Protein AF-A0A7Y2TUI1-F1 (afdb_monomer_lite)

Structure (mmCIF, N/CA/C/O backbone):
data_AF-A0A7Y2TUI1-F1
#
_entry.id   AF-A0A7Y2TUI1-F1
#
loop_
_atom_site.group_PDB
_atom_site.id
_atom_site.type_symbol
_atom_site.label_atom_id
_atom_site.label_alt_id
_atom_site.label_comp_id
_atom_site.label_asym_id
_atom_site.label_entity_id
_atom_site.label_seq_id
_atom_site.pdbx_PDB_ins_code
_atom_site.Cartn_x
_atom_site.Cartn_y
_atom_site.Cartn_z
_atom_site.occupancy
_atom_site.B_iso_or_equiv
_atom_site.auth_seq_id
_atom_site.auth_comp_id
_atom_site.auth_asym_id
_atom_site.auth_atom_id
_atom_site.pdbx_PDB_model_num
ATOM 1 N N . MET A 1 1 ? 11.951 -3.414 -62.372 1.00 45.28 1 MET A N 1
ATOM 2 C CA . MET A 1 1 ? 11.920 -4.512 -61.373 1.00 45.28 1 MET A CA 1
ATOM 3 C C . MET A 1 1 ? 12.686 -4.208 -60.066 1.00 45.28 1 MET A C 1
ATOM 5 O O . MET A 1 1 ? 13.021 -5.138 -59.355 1.00 45.28 1 MET A O 1
ATOM 9 N N . LYS A 1 2 ? 12.945 -2.936 -59.699 1.00 46.88 2 LYS A N 1
ATOM 10 C CA . LYS A 1 2 ? 13.603 -2.562 -58.419 1.00 46.88 2 LYS A CA 1
ATOM 11 C C . LYS A 1 2 ? 12.669 -1.879 -57.406 1.00 46.88 2 LYS A C 1
ATOM 13 O O . LYS A 1 2 ? 12.976 -1.858 -56.225 1.00 46.88 2 LYS A O 1
ATOM 18 N N . ALA A 1 3 ? 11.519 -1.369 -57.854 1.00 50.00 3 ALA A N 1
ATOM 19 C CA . ALA A 1 3 ? 10.578 -0.635 -57.003 1.00 50.00 3 ALA A CA 1
ATOM 20 C C . ALA A 1 3 ? 9.674 -1.538 -56.138 1.00 50.00 3 ALA A C 1
ATOM 22 O O . ALA A 1 3 ? 9.178 -1.094 -55.111 1.00 50.00 3 ALA A O 1
ATOM 23 N N . PHE A 1 4 ? 9.493 -2.812 -56.506 1.00 49.59 4 PHE A N 1
ATOM 24 C CA . PHE A 1 4 ? 8.621 -3.735 -55.762 1.00 49.59 4 PHE A CA 1
ATOM 25 C C . PHE A 1 4 ? 9.262 -4.324 -54.494 1.00 49.59 4 PHE A C 1
ATOM 27 O O . PHE A 1 4 ? 8.546 -4.805 -53.624 1.00 49.59 4 PHE A O 1
ATOM 34 N N . LEU A 1 5 ? 10.590 -4.250 -54.350 1.00 53.41 5 LEU A N 1
ATOM 35 C CA . LEU A 1 5 ? 11.311 -4.771 -53.179 1.00 53.41 5 LEU A CA 1
ATOM 36 C C . LEU A 1 5 ? 11.288 -3.823 -51.969 1.00 53.41 5 LEU A C 1
ATOM 38 O O . LEU A 1 5 ? 11.523 -4.263 -50.850 1.00 53.41 5 LEU A O 1
ATOM 42 N N . LEU A 1 6 ? 10.972 -2.540 -52.169 1.00 53.22 6 LEU A N 1
ATOM 43 C CA . LEU A 1 6 ? 10.939 -1.540 -51.093 1.00 53.22 6 LEU A CA 1
ATOM 44 C C . LEU A 1 6 ? 9.603 -1.504 -50.334 1.00 53.22 6 LEU A C 1
ATOM 46 O O . LEU A 1 6 ? 9.578 -1.100 -49.176 1.00 53.22 6 LEU A O 1
ATOM 50 N N . ALA A 1 7 ? 8.505 -1.965 -50.940 1.00 54.62 7 ALA A N 1
ATOM 51 C CA . ALA A 1 7 ? 7.185 -1.948 -50.304 1.00 54.62 7 ALA A CA 1
ATOM 52 C C . ALA A 1 7 ? 6.982 -3.090 -49.287 1.00 54.62 7 ALA A C 1
ATOM 54 O O . ALA A 1 7 ? 6.217 -2.940 -48.339 1.00 54.62 7 ALA A O 1
ATOM 55 N N . ALA A 1 8 ? 7.691 -4.214 -49.442 1.00 54.69 8 ALA A N 1
ATOM 56 C CA . ALA A 1 8 ? 7.542 -5.377 -48.563 1.00 54.69 8 ALA A CA 1
ATOM 57 C C . ALA A 1 8 ? 8.267 -5.228 -47.209 1.00 54.69 8 ALA A C 1
ATOM 59 O O . ALA A 1 8 ? 7.901 -5.894 -46.246 1.00 54.69 8 ALA A O 1
ATOM 60 N N . LEU A 1 9 ? 9.265 -4.340 -47.108 1.00 54.41 9 LEU A N 1
ATOM 61 C CA . LEU A 1 9 ? 10.071 -4.183 -45.890 1.00 54.41 9 LEU A CA 1
ATOM 62 C C . LEU A 1 9 ? 9.425 -3.253 -44.841 1.00 54.41 9 LEU A C 1
ATOM 64 O O . LEU A 1 9 ? 9.796 -3.294 -43.673 1.00 54.41 9 LEU A O 1
ATOM 68 N N . ALA A 1 10 ? 8.432 -2.444 -45.228 1.00 56.62 10 ALA A N 1
ATOM 69 C CA . ALA A 1 10 ? 7.776 -1.486 -44.331 1.00 56.62 10 ALA A CA 1
ATOM 70 C C . ALA A 1 10 ? 6.687 -2.106 -43.429 1.00 56.62 10 ALA A C 1
ATOM 72 O O . ALA A 1 10 ? 6.288 -1.492 -42.444 1.00 56.62 10 ALA A O 1
ATOM 73 N N . LEU A 1 11 ? 6.215 -3.322 -43.730 1.00 56.84 11 LEU A N 1
ATOM 74 C CA . LEU A 1 11 ? 5.128 -3.986 -42.991 1.00 56.84 11 LEU A CA 1
ATOM 75 C C . LEU A 1 11 ? 5.599 -4.840 -41.797 1.00 56.84 11 LEU A C 1
ATOM 77 O O . LEU A 1 11 ? 4.764 -5.342 -41.052 1.00 56.84 11 LEU A O 1
ATOM 81 N N . ALA A 1 12 ? 6.910 -4.998 -41.581 1.00 55.44 12 ALA A N 1
ATOM 82 C CA . ALA A 1 12 ? 7.456 -5.905 -40.561 1.00 55.44 12 ALA A CA 1
ATOM 83 C C . ALA A 1 12 ? 7.756 -5.254 -39.191 1.00 55.44 12 ALA A C 1
ATOM 85 O O . ALA A 1 12 ? 8.220 -5.940 -38.286 1.00 55.44 12 ALA A O 1
ATOM 86 N N . LEU A 1 13 ? 7.501 -3.951 -39.016 1.00 54.00 13 LEU A N 1
ATOM 87 C CA . LEU A 1 13 ? 7.796 -3.217 -37.770 1.00 54.00 13 LEU A CA 1
ATOM 88 C C . LEU A 1 13 ? 6.553 -2.861 -36.939 1.00 54.00 13 LEU A C 1
ATOM 90 O O . LEU A 1 13 ? 6.673 -2.180 -35.924 1.00 54.00 13 LEU A O 1
ATOM 94 N N . ALA A 1 14 ? 5.363 -3.323 -37.331 1.00 54.62 14 ALA A N 1
ATOM 95 C CA . ALA A 1 14 ? 4.162 -3.170 -36.517 1.00 54.62 14 ALA A CA 1
ATOM 96 C C . ALA A 1 14 ? 4.167 -4.213 -35.388 1.00 54.62 14 ALA A C 1
ATOM 98 O O . ALA A 1 14 ? 3.458 -5.217 -35.441 1.00 54.62 14 ALA A O 1
ATOM 99 N N . THR A 1 15 ? 5.002 -4.004 -34.368 1.00 56.62 15 THR A N 1
ATOM 100 C CA . THR A 1 15 ? 4.833 -4.723 -33.106 1.00 56.62 15 THR A CA 1
ATOM 101 C C . THR A 1 15 ? 3.486 -4.307 -32.508 1.00 56.62 15 THR A C 1
ATOM 103 O O . THR A 1 15 ? 3.182 -3.112 -32.453 1.00 56.62 15 THR A O 1
ATOM 106 N N . PRO A 1 16 ? 2.631 -5.256 -32.093 1.00 54.00 16 PRO A N 1
ATOM 107 C CA . PRO A 1 16 ? 1.385 -4.907 -31.438 1.00 54.00 16 PRO A CA 1
ATOM 108 C C . PRO A 1 16 ? 1.717 -4.227 -30.107 1.00 54.00 16 PRO A C 1
ATOM 110 O O . PRO A 1 16 ? 2.145 -4.866 -29.148 1.00 54.00 16 PRO A O 1
ATOM 113 N N . ALA A 1 17 ? 1.529 -2.910 -30.049 1.00 59.00 17 ALA A N 1
ATOM 114 C CA . ALA A 1 17 ? 1.462 -2.178 -28.798 1.00 59.00 17 ALA A CA 1
ATOM 115 C C . ALA A 1 17 ? 0.127 -2.536 -28.137 1.00 59.00 17 ALA A C 1
ATOM 117 O O . ALA A 1 17 ? -0.874 -1.845 -28.324 1.00 59.00 17 ALA A O 1
ATOM 118 N N . PHE A 1 18 ? 0.078 -3.660 -27.420 1.00 58.38 18 PHE A N 1
ATOM 119 C CA . PHE A 1 18 ? -1.072 -3.976 -26.578 1.00 58.38 18 PHE A CA 1
ATOM 120 C C . PHE A 1 18 ? -1.171 -2.892 -25.504 1.00 58.38 18 PHE A C 1
ATOM 122 O O . PHE A 1 18 ? -0.442 -2.918 -24.529 1.00 58.38 18 PHE A O 1
ATOM 129 N N . ALA A 1 19 ? -2.017 -1.883 -25.683 1.00 70.19 19 ALA A N 1
ATOM 130 C CA . ALA A 1 19 ? -2.205 -0.880 -24.646 1.00 70.19 19 ALA A CA 1
ATOM 131 C C . ALA A 1 19 ? -2.843 -1.556 -23.424 1.00 70.19 19 ALA A C 1
ATOM 133 O O . ALA A 1 19 ? -3.937 -2.114 -23.516 1.00 70.19 19 ALA A O 1
ATOM 134 N N . LEU A 1 20 ? -2.148 -1.534 -22.286 1.00 73.19 20 LEU A N 1
ATOM 135 C CA . LEU A 1 20 ? -2.670 -2.063 -21.034 1.00 73.19 20 LEU A CA 1
ATOM 136 C C . LEU A 1 20 ? -3.857 -1.188 -20.595 1.00 73.19 20 LEU A C 1
ATOM 138 O O . LEU A 1 20 ? -3.679 -0.050 -20.163 1.00 73.19 20 LEU A O 1
ATOM 142 N N . SER A 1 21 ? -5.082 -1.693 -20.751 1.00 81.31 21 SER A N 1
ATOM 143 C CA . SER A 1 21 ? -6.294 -1.005 -20.300 1.00 81.31 21 SER A CA 1
ATOM 144 C C . SER A 1 21 ? -6.480 -1.253 -18.807 1.00 81.31 21 SER A C 1
ATOM 146 O O . SER A 1 21 ? -7.202 -2.163 -18.402 1.00 81.31 21 SER A O 1
ATOM 148 N N . CYS A 1 22 ? -5.790 -0.475 -17.979 1.00 84.81 22 CYS A N 1
ATOM 149 C CA . CYS A 1 22 ? -5.901 -0.616 -16.535 1.00 84.81 22 CYS A CA 1
ATOM 150 C C . CYS A 1 22 ? -7.238 -0.074 -16.034 1.00 84.81 22 CYS A C 1
ATOM 152 O O . CYS A 1 22 ? -7.626 1.060 -16.322 1.00 84.81 22 CYS A O 1
ATOM 154 N N . MET A 1 23 ? -7.928 -0.896 -15.251 1.00 84.56 23 MET A N 1
ATOM 155 C CA . MET A 1 23 ? -9.084 -0.461 -14.482 1.00 84.56 23 MET A CA 1
ATOM 156 C C . MET A 1 23 ? -8.629 0.526 -13.407 1.00 84.56 23 MET A C 1
ATOM 158 O O . MET A 1 23 ? -7.537 0.392 -12.850 1.00 84.56 23 MET A O 1
ATOM 162 N N . ARG A 1 24 ? -9.455 1.535 -13.117 1.00 86.88 24 ARG A N 1
ATOM 163 C CA . ARG A 1 24 ? -9.169 2.456 -12.016 1.00 86.88 24 ARG A CA 1
ATOM 164 C C . ARG A 1 24 ? -9.252 1.679 -10.693 1.00 86.88 24 ARG A C 1
ATOM 166 O O . ARG A 1 24 ? -10.233 0.967 -10.504 1.00 86.88 24 ARG A O 1
ATOM 173 N N . PRO A 1 25 ? -8.270 1.812 -9.788 1.00 89.12 25 PRO A N 1
ATOM 174 C CA . PRO A 1 25 ? -8.314 1.113 -8.512 1.00 89.12 25 PRO A CA 1
ATOM 175 C C . PRO A 1 25 ? -9.454 1.635 -7.628 1.00 89.12 25 PRO A C 1
ATOM 177 O O . PRO A 1 25 ? -9.725 2.839 -7.603 1.00 89.12 25 PRO A O 1
ATOM 180 N N . ASP A 1 26 ? -10.076 0.727 -6.876 1.00 95.12 26 ASP A N 1
ATOM 181 C CA . ASP A 1 26 ? -11.153 1.014 -5.928 1.00 95.12 26 ASP A CA 1
ATOM 182 C C . ASP A 1 26 ? -10.829 0.471 -4.526 1.00 95.12 26 ASP A C 1
ATOM 184 O O . ASP A 1 26 ? -10.294 -0.627 -4.369 1.00 95.12 26 ASP A O 1
ATOM 188 N N . ALA A 1 27 ? -11.161 1.246 -3.490 1.00 96.44 27 ALA A N 1
ATOM 189 C CA . ALA A 1 27 ? -10.792 0.930 -2.112 1.00 96.44 27 ALA A CA 1
ATOM 190 C C . ALA A 1 27 ? -11.524 -0.310 -1.588 1.00 96.44 27 ALA A C 1
ATOM 192 O O . ALA A 1 27 ? -10.934 -1.094 -0.847 1.00 96.44 27 ALA A O 1
ATOM 193 N N . VAL A 1 28 ? -12.790 -0.490 -1.977 1.00 97.44 28 VAL A N 1
ATOM 194 C CA . VAL A 1 28 ? -13.591 -1.656 -1.598 1.00 97.44 28 VAL A CA 1
ATOM 195 C C . VAL A 1 28 ? -13.048 -2.885 -2.306 1.00 97.44 28 VAL A C 1
ATOM 197 O O . VAL A 1 28 ? -12.775 -3.872 -1.639 1.00 97.44 28 VAL A O 1
ATOM 200 N N . GLN A 1 29 ? -12.758 -2.793 -3.606 1.00 95.88 29 GLN A N 1
ATOM 201 C CA . GLN A 1 29 ? -12.160 -3.906 -4.348 1.00 95.88 29 GLN A CA 1
ATOM 202 C C . GLN A 1 29 ? -10.817 -4.356 -3.749 1.00 95.88 29 GLN A C 1
ATOM 204 O O . GLN A 1 29 ? -10.575 -5.552 -3.594 1.00 95.88 29 GLN A O 1
ATOM 209 N N . LEU A 1 30 ? -9.940 -3.411 -3.387 1.00 96.56 30 LEU A N 1
ATOM 210 C CA . LEU A 1 30 ? -8.684 -3.729 -2.704 1.00 96.56 30 LEU A CA 1
ATOM 211 C C . LEU A 1 30 ? -8.933 -4.369 -1.335 1.00 96.56 30 LEU A C 1
ATOM 213 O O . LEU A 1 30 ? -8.242 -5.313 -0.965 1.00 96.56 30 LEU A O 1
ATOM 217 N N . TYR A 1 31 ? -9.904 -3.867 -0.579 1.00 97.62 31 TYR A N 1
ATOM 218 C CA . TYR A 1 31 ? -10.242 -4.424 0.724 1.00 97.62 31 TYR A CA 1
ATOM 219 C C . TYR A 1 31 ? -10.800 -5.848 0.622 1.00 97.62 31 TYR A C 1
ATOM 221 O O . TYR A 1 31 ? -10.378 -6.707 1.387 1.00 97.62 31 TYR A O 1
ATOM 229 N N . GLU A 1 32 ? -11.688 -6.123 -0.333 1.00 96.88 32 GLU A N 1
ATOM 230 C CA . GLU A 1 32 ? -12.229 -7.466 -0.568 1.00 96.88 32 GLU A CA 1
ATOM 231 C C . GLU A 1 32 ? -11.139 -8.439 -1.008 1.00 96.88 32 GLU A C 1
ATOM 233 O O . GLU A 1 32 ? -11.021 -9.514 -0.432 1.00 96.88 32 GLU A O 1
ATOM 238 N N . MET A 1 33 ? -10.266 -8.023 -1.932 1.00 95.50 33 MET A N 1
ATOM 239 C CA . MET A 1 33 ? -9.092 -8.810 -2.325 1.00 95.50 33 MET A CA 1
ATOM 240 C C . MET A 1 33 ? -8.225 -9.188 -1.120 1.00 95.50 33 MET A C 1
ATOM 242 O O . MET A 1 33 ? -7.768 -10.321 -1.035 1.00 95.50 33 MET A O 1
ATOM 246 N N . ALA A 1 34 ? -8.020 -8.265 -0.179 1.00 96.81 34 ALA A N 1
ATOM 247 C CA . ALA A 1 34 ? -7.245 -8.519 1.030 1.00 96.81 34 ALA A CA 1
ATOM 248 C C . ALA A 1 34 ? -7.995 -9.383 2.060 1.00 96.81 34 ALA A C 1
ATOM 250 O O . ALA A 1 34 ? -7.376 -10.213 2.717 1.00 96.81 34 ALA A O 1
ATOM 251 N N . ARG A 1 35 ? -9.309 -9.181 2.218 1.00 95.94 35 ARG A N 1
ATOM 252 C CA . ARG A 1 35 ? -10.179 -9.925 3.147 1.00 95.94 35 ARG A CA 1
ATOM 253 C C . ARG A 1 35 ? -10.335 -11.387 2.734 1.00 95.94 35 ARG A C 1
ATOM 255 O O . ARG A 1 35 ? -10.361 -12.251 3.602 1.00 95.94 35 ARG A O 1
ATOM 262 N N . ASP A 1 36 ? -10.461 -11.628 1.433 1.00 95.88 36 ASP A N 1
ATOM 263 C CA . ASP A 1 36 ? -10.799 -12.933 0.860 1.00 95.88 36 ASP A CA 1
ATOM 264 C C . ASP A 1 36 ? -9.546 -13.717 0.415 1.00 95.88 36 ASP A C 1
ATOM 266 O O . ASP A 1 36 ? -9.657 -14.781 -0.191 1.00 95.88 36 ASP A O 1
ATOM 270 N N . SER A 1 37 ? -8.349 -13.191 0.699 1.00 96.88 37 SER A N 1
ATOM 271 C CA . SER A 1 37 ? -7.069 -13.845 0.422 1.00 96.88 37 SER A CA 1
ATOM 272 C C . SER A 1 37 ? -6.697 -14.854 1.512 1.00 96.88 37 SER A C 1
ATOM 274 O O . SER A 1 37 ? -6.965 -14.634 2.690 1.00 96.88 37 SER A O 1
ATOM 276 N N . ASP A 1 38 ? -5.991 -15.919 1.122 1.00 96.12 38 ASP A N 1
ATOM 277 C CA . ASP A 1 38 ? -5.335 -16.840 2.061 1.00 96.12 38 ASP A CA 1
ATOM 278 C C . ASP A 1 38 ? -4.139 -16.193 2.792 1.00 96.12 38 ASP A C 1
ATOM 280 O O . ASP A 1 38 ? -3.671 -16.701 3.812 1.00 96.12 38 ASP A O 1
ATOM 284 N N . ASP A 1 39 ? -3.620 -15.075 2.275 1.00 96.44 39 ASP A N 1
ATOM 285 C CA . ASP A 1 39 ? -2.529 -14.328 2.890 1.00 96.44 39 ASP A CA 1
ATOM 286 C C . ASP A 1 39 ? -3.033 -13.372 3.977 1.00 96.44 39 ASP A C 1
ATOM 288 O O . ASP A 1 39 ? -4.128 -12.815 3.905 1.00 96.44 39 ASP A O 1
ATOM 292 N N . THR A 1 40 ? -2.182 -13.080 4.963 1.00 96.94 40 THR A N 1
ATOM 293 C CA . THR A 1 40 ? -2.512 -12.072 5.977 1.00 96.94 40 THR A CA 1
ATOM 294 C C . THR A 1 40 ? -2.285 -10.667 5.431 1.00 96.94 40 THR A C 1
ATOM 296 O O . THR A 1 40 ? -1.196 -10.335 4.958 1.00 96.94 40 THR A O 1
ATOM 299 N N . TYR A 1 41 ? -3.297 -9.808 5.553 1.00 98.00 41 TYR A N 1
ATOM 300 C CA . TYR A 1 41 ? -3.235 -8.415 5.124 1.00 98.00 41 TYR A CA 1
ATOM 301 C C . TYR A 1 41 ? -3.571 -7.427 6.242 1.00 98.00 41 TYR A C 1
ATOM 303 O O . TYR A 1 41 ? -4.451 -7.649 7.071 1.00 98.00 41 TYR A O 1
ATOM 311 N N . LEU A 1 42 ? -2.900 -6.276 6.206 1.00 97.94 42 LEU A N 1
ATOM 312 C CA . LEU A 1 42 ? -3.181 -5.105 7.023 1.00 97.94 42 LEU A CA 1
ATOM 313 C C . LEU A 1 42 ? -3.519 -3.912 6.124 1.00 97.94 42 LEU A C 1
ATOM 315 O O . LEU A 1 42 ? -2.679 -3.435 5.359 1.00 97.94 42 LEU A O 1
ATOM 319 N N . ALA A 1 43 ? -4.736 -3.391 6.258 1.00 98.38 43 ALA A N 1
ATOM 320 C CA . ALA A 1 43 ? -5.136 -2.155 5.596 1.00 98.38 43 ALA A CA 1
ATOM 321 C C . ALA A 1 43 ? -4.576 -0.939 6.352 1.00 98.38 43 ALA A C 1
ATOM 323 O O . ALA A 1 43 ? -4.801 -0.787 7.555 1.00 98.38 43 ALA A O 1
ATOM 324 N N . VAL A 1 44 ? -3.888 -0.041 5.651 1.00 98.69 44 VAL A N 1
ATOM 325 C CA . VAL A 1 44 ? -3.302 1.183 6.212 1.00 98.69 44 VAL A CA 1
ATOM 326 C C . VAL A 1 44 ? -3.649 2.374 5.326 1.00 98.69 44 VAL A C 1
ATOM 328 O O . VAL A 1 44 ? -3.458 2.332 4.113 1.00 98.69 44 VAL A O 1
ATOM 331 N N . ARG A 1 45 ? -4.121 3.464 5.936 1.00 98.62 45 ARG A N 1
ATOM 332 C CA . ARG A 1 45 ? -4.209 4.777 5.294 1.00 98.62 45 ARG A CA 1
ATOM 333 C C . ARG A 1 45 ? -3.001 5.608 5.700 1.00 98.62 45 ARG A C 1
ATOM 335 O O . ARG A 1 45 ? -2.798 5.821 6.896 1.00 98.62 45 ARG A O 1
ATOM 342 N N . GLY A 1 46 ? -2.214 6.095 4.749 1.00 98.38 46 GLY A N 1
ATOM 343 C CA . GLY A 1 46 ? -1.027 6.873 5.092 1.00 98.38 46 GLY A CA 1
ATOM 344 C C . GLY A 1 46 ? -0.150 7.296 3.924 1.00 98.38 46 GLY A C 1
ATOM 345 O O . GLY A 1 46 ? -0.478 7.092 2.759 1.00 98.38 46 GLY A O 1
ATOM 346 N N . ARG A 1 47 ? 0.986 7.909 4.248 1.00 98.44 47 ARG A N 1
ATOM 347 C CA . ARG A 1 47 ? 2.017 8.340 3.298 1.00 98.44 47 ARG A CA 1
ATOM 348 C C . ARG A 1 47 ? 3.129 7.305 3.225 1.00 98.44 47 ARG A C 1
ATOM 350 O O . ARG A 1 47 ? 3.392 6.605 4.202 1.00 98.44 47 ARG A O 1
ATOM 357 N N . ILE A 1 48 ? 3.762 7.227 2.061 1.00 98.44 48 ILE A N 1
ATOM 358 C CA . ILE A 1 48 ? 4.877 6.327 1.788 1.00 98.44 48 ILE A CA 1
ATOM 359 C C . ILE A 1 48 ? 6.087 7.181 1.433 1.00 98.44 48 ILE A C 1
ATOM 361 O O . ILE A 1 48 ? 6.032 7.974 0.496 1.00 98.44 48 ILE A O 1
ATOM 365 N N . ASP A 1 49 ? 7.172 6.981 2.172 1.00 97.81 49 ASP A N 1
ATOM 366 C CA . ASP A 1 49 ? 8.449 7.645 1.957 1.00 97.81 49 ASP A CA 1
ATOM 367 C C . ASP A 1 49 ? 9.491 6.593 1.571 1.00 97.81 49 ASP A C 1
ATOM 369 O O . ASP A 1 49 ? 9.830 5.701 2.359 1.00 97.81 49 ASP A O 1
ATOM 373 N N . LEU A 1 50 ? 9.990 6.669 0.335 1.00 97.12 50 LEU A N 1
ATOM 374 C CA . LEU A 1 50 ? 11.029 5.757 -0.137 1.00 97.12 50 LEU A CA 1
ATOM 375 C C . LEU A 1 50 ? 12.321 6.005 0.649 1.00 97.12 50 LEU A C 1
ATOM 377 O O . LEU A 1 50 ? 12.782 7.137 0.776 1.00 97.12 50 LEU A O 1
ATOM 381 N N . SER A 1 51 ? 12.904 4.936 1.188 1.00 94.50 51 SER A N 1
ATOM 382 C CA . SER A 1 51 ? 14.165 5.003 1.942 1.00 94.50 51 SER A CA 1
ATOM 383 C C . SER A 1 51 ? 15.395 4.966 1.032 1.00 94.50 51 SER A C 1
ATOM 385 O O . SER A 1 51 ? 16.510 5.219 1.479 1.00 94.50 51 SER A O 1
ATOM 387 N N . GLU A 1 52 ? 15.188 4.632 -0.237 1.00 93.81 52 GLU A N 1
ATOM 388 C CA . GLU A 1 52 ? 16.191 4.492 -1.286 1.00 93.81 52 GLU A CA 1
ATOM 389 C C . GLU A 1 52 ? 15.541 4.802 -2.648 1.00 93.81 52 GLU A C 1
ATOM 391 O O . GLU A 1 52 ? 14.309 4.801 -2.743 1.00 93.81 52 GLU A O 1
ATOM 396 N N . PRO A 1 53 ? 16.321 5.080 -3.709 1.00 94.88 53 PRO A N 1
ATOM 397 C CA . PRO A 1 53 ? 15.771 5.235 -5.052 1.00 94.88 53 PRO A CA 1
ATOM 398 C C . PRO A 1 53 ? 14.965 4.004 -5.478 1.00 94.88 53 PRO A C 1
ATOM 400 O O . PRO A 1 53 ? 15.359 2.872 -5.192 1.00 94.88 53 PRO A O 1
ATOM 403 N N . ALA A 1 54 ? 13.852 4.224 -6.181 1.00 93.25 54 ALA A N 1
ATOM 404 C CA . ALA A 1 54 ? 13.015 3.131 -6.652 1.00 93.25 54 ALA A CA 1
ATOM 405 C C . ALA A 1 54 ? 13.796 2.205 -7.587 1.00 93.25 54 ALA A C 1
ATOM 407 O O . ALA A 1 54 ? 14.431 2.639 -8.550 1.00 93.25 54 ALA A O 1
ATOM 408 N N . GLN A 1 55 ? 13.724 0.910 -7.302 1.00 90.69 55 GLN A N 1
ATOM 409 C CA . GLN A 1 55 ? 14.355 -0.113 -8.120 1.00 90.69 55 GLN A CA 1
ATOM 410 C C . GLN A 1 55 ? 13.404 -0.535 -9.243 1.00 90.69 55 GLN A C 1
ATOM 412 O O . GLN A 1 55 ? 12.222 -0.795 -9.008 1.00 90.69 55 GLN A O 1
ATOM 417 N N . ALA A 1 56 ? 13.923 -0.611 -10.468 1.00 88.81 56 ALA A N 1
ATOM 418 C CA . ALA A 1 56 ? 13.157 -1.065 -11.621 1.00 88.81 56 ALA A CA 1
ATOM 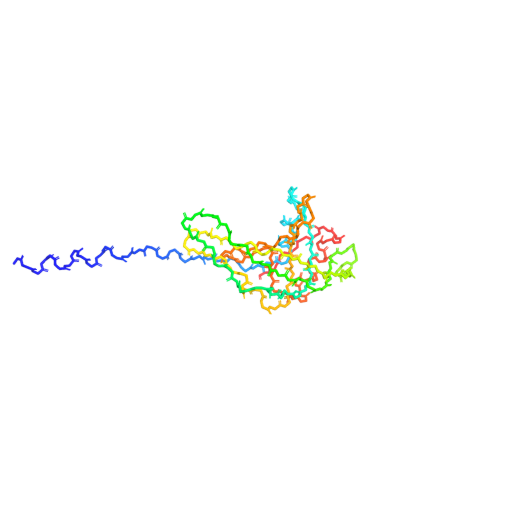419 C C . ALA A 1 56 ? 13.230 -2.599 -11.741 1.00 88.81 56 ALA A C 1
ATOM 421 O O . ALA A 1 56 ? 14.337 -3.151 -11.748 1.00 88.81 56 ALA A O 1
ATOM 422 N N . PRO A 1 57 ? 12.090 -3.304 -11.845 1.00 89.75 57 PRO A N 1
ATOM 423 C CA . PRO A 1 57 ? 12.089 -4.732 -12.141 1.00 89.75 57 PRO A CA 1
ATOM 424 C C . PRO A 1 57 ? 12.580 -4.991 -13.568 1.00 89.75 57 PRO A C 1
ATOM 426 O O . PRO A 1 57 ? 12.428 -4.152 -14.457 1.00 89.75 57 PRO A O 1
ATOM 429 N N . LYS A 1 58 ? 13.168 -6.171 -13.783 1.00 87.31 58 LYS A N 1
ATOM 430 C CA . LYS A 1 58 ? 13.628 -6.617 -15.101 1.00 87.31 58 LYS A CA 1
ATOM 431 C C . LYS A 1 58 ? 12.516 -7.414 -15.789 1.00 87.31 58 LYS A C 1
ATOM 433 O O . LYS A 1 58 ? 12.203 -8.504 -15.293 1.00 87.31 58 LYS A O 1
ATOM 438 N N . PRO A 1 59 ? 11.947 -6.929 -16.911 1.00 83.62 59 PRO A N 1
ATOM 439 C CA . PRO A 1 59 ? 10.859 -7.614 -17.610 1.00 83.62 59 PRO A CA 1
ATOM 440 C C . PRO A 1 59 ? 11.207 -9.058 -17.993 1.00 83.62 59 PRO A C 1
ATOM 442 O O . PRO A 1 59 ? 10.350 -9.931 -17.937 1.00 83.62 59 PRO A O 1
ATOM 445 N N . GLU A 1 60 ? 12.471 -9.323 -18.336 1.00 83.94 60 GLU A N 1
ATOM 446 C CA . GLU A 1 60 ? 12.939 -10.632 -18.800 1.00 83.94 60 GLU A CA 1
ATOM 447 C C . GLU A 1 60 ? 13.074 -11.709 -17.714 1.00 83.94 60 GLU A C 1
ATOM 449 O O . GLU A 1 60 ? 13.175 -12.886 -18.052 1.00 83.94 60 GLU A O 1
ATOM 454 N N . THR A 1 61 ? 13.113 -11.342 -16.428 1.00 79.56 61 THR A N 1
ATOM 455 C CA . THR A 1 61 ? 13.378 -12.319 -15.354 1.00 79.56 61 THR A CA 1
ATOM 456 C C . THR A 1 61 ? 12.165 -12.682 -14.509 1.00 79.56 61 THR A C 1
ATOM 458 O O . THR A 1 61 ? 12.292 -13.564 -13.670 1.00 79.56 61 THR A O 1
ATOM 461 N N . GLU A 1 62 ? 11.037 -11.977 -14.645 1.00 77.25 62 GLU A N 1
ATOM 462 C CA . GLU A 1 62 ? 9.864 -12.046 -13.741 1.00 77.25 62 GLU A CA 1
ATOM 463 C C . GLU A 1 62 ? 10.167 -11.797 -12.243 1.00 77.25 62 GLU A C 1
ATOM 465 O O . GLU A 1 62 ? 9.254 -11.688 -11.424 1.00 77.25 62 GLU A O 1
ATOM 470 N N . ILE A 1 63 ? 11.440 -11.638 -11.866 1.00 87.69 63 ILE A N 1
ATOM 471 C CA . ILE A 1 63 ? 11.878 -11.310 -10.515 1.00 87.69 63 ILE A CA 1
ATOM 472 C C . ILE A 1 63 ? 11.447 -9.873 -10.208 1.00 87.69 63 ILE A C 1
ATOM 474 O O . ILE A 1 63 ? 11.861 -8.939 -10.908 1.00 87.69 63 ILE A O 1
ATOM 478 N N . PRO A 1 64 ? 10.654 -9.661 -9.148 1.00 90.69 64 PRO A N 1
ATOM 479 C CA . PRO A 1 64 ? 10.237 -8.327 -8.786 1.00 90.69 64 PRO A CA 1
ATOM 480 C C . PRO A 1 64 ? 11.388 -7.541 -8.157 1.00 90.69 64 PRO A C 1
ATOM 482 O O . PRO A 1 64 ? 12.214 -8.086 -7.421 1.00 90.69 64 PRO A O 1
ATOM 485 N N . ALA A 1 65 ? 11.406 -6.235 -8.398 1.00 95.44 65 ALA A N 1
ATOM 486 C CA . ALA A 1 65 ? 12.316 -5.330 -7.717 1.00 95.44 65 ALA A CA 1
ATOM 487 C C . ALA A 1 65 ? 11.751 -4.960 -6.344 1.00 95.44 65 ALA A C 1
ATOM 489 O O . ALA A 1 65 ? 10.566 -4.650 -6.212 1.00 95.44 65 ALA A O 1
ATOM 490 N N . ILE A 1 66 ? 12.604 -4.983 -5.323 1.00 96.81 66 ILE A N 1
ATOM 491 C CA . ILE A 1 66 ? 12.228 -4.644 -3.951 1.00 96.81 66 ILE A CA 1
ATOM 492 C C . ILE A 1 66 ? 12.794 -3.266 -3.639 1.00 96.81 66 ILE A C 1
ATOM 494 O O . ILE A 1 66 ? 13.999 -3.075 -3.715 1.00 96.81 66 ILE A O 1
ATOM 498 N N . THR A 1 67 ? 11.936 -2.315 -3.281 1.00 97.50 67 THR A N 1
ATOM 499 C CA . THR A 1 67 ? 12.340 -0.982 -2.808 1.00 97.50 67 THR A CA 1
ATOM 500 C C . THR A 1 67 ? 11.937 -0.823 -1.350 1.00 97.50 67 THR A C 1
ATOM 502 O O . THR A 1 67 ? 10.769 -1.014 -1.003 1.00 97.50 67 THR A O 1
ATOM 505 N N . LYS A 1 68 ? 12.880 -0.453 -0.484 1.00 97.75 68 LYS A N 1
ATOM 506 C CA . LYS A 1 68 ? 12.589 -0.187 0.932 1.00 97.75 68 LYS A CA 1
ATOM 507 C C . LYS A 1 68 ? 11.914 1.169 1.113 1.00 97.75 68 LYS A C 1
ATOM 509 O O . LYS A 1 68 ? 12.351 2.177 0.557 1.00 97.75 68 LYS A O 1
ATOM 514 N N . ALA A 1 69 ? 10.882 1.210 1.948 1.00 98.12 69 ALA A N 1
ATOM 515 C CA . ALA A 1 69 ? 10.169 2.435 2.283 1.00 98.12 69 ALA A CA 1
ATOM 516 C C . ALA A 1 69 ? 9.725 2.454 3.750 1.00 98.12 69 ALA A C 1
ATOM 518 O O . ALA A 1 69 ? 9.784 1.448 4.461 1.00 98.12 69 ALA A O 1
ATOM 519 N N . VAL A 1 70 ? 9.263 3.612 4.205 1.00 98.38 70 VAL A N 1
ATOM 520 C CA . VAL A 1 70 ? 8.546 3.775 5.470 1.00 98.38 70 VAL A CA 1
ATOM 521 C C . VAL A 1 70 ? 7.124 4.201 5.146 1.00 98.38 70 VAL A C 1
ATOM 523 O O . VAL A 1 70 ? 6.920 5.134 4.372 1.00 98.38 70 VAL A O 1
ATOM 526 N N . MET A 1 71 ? 6.142 3.524 5.738 1.00 98.50 71 MET A N 1
ATOM 527 C CA . MET A 1 71 ? 4.748 3.945 5.664 1.00 98.50 71 MET A CA 1
ATOM 528 C C . MET A 1 71 ? 4.295 4.484 7.017 1.00 98.50 71 MET A C 1
ATOM 530 O O . MET A 1 71 ? 4.454 3.819 8.046 1.00 98.50 71 MET A O 1
ATOM 534 N N . SER A 1 72 ? 3.724 5.689 6.998 1.00 98.56 72 SER A N 1
ATOM 535 C CA . SER A 1 72 ? 3.254 6.410 8.180 1.00 98.56 72 SER A CA 1
ATOM 536 C C . SER A 1 72 ? 1.789 6.834 8.036 1.00 98.56 72 SER A C 1
ATOM 538 O O . SER A 1 72 ? 1.376 7.352 6.999 1.00 98.56 72 SER A O 1
ATOM 540 N N . GLY A 1 73 ? 0.981 6.593 9.069 1.00 98.44 73 GLY A N 1
ATOM 541 C CA . GLY A 1 73 ? -0.453 6.870 9.060 1.00 98.44 73 GLY A CA 1
ATOM 542 C C . GLY A 1 73 ? -1.216 6.043 10.091 1.00 98.44 73 GLY A C 1
ATOM 543 O O . GLY A 1 73 ? -0.813 5.959 11.253 1.00 98.44 73 GLY A O 1
ATOM 544 N N . TYR A 1 74 ? -2.322 5.436 9.666 1.00 98.69 74 TYR A N 1
ATOM 545 C CA . TYR A 1 74 ? -3.240 4.712 10.538 1.00 98.69 74 TYR A CA 1
ATOM 546 C C . TYR A 1 74 ? -3.644 3.371 9.932 1.00 98.69 74 TYR A C 1
ATOM 548 O O . TYR A 1 74 ? -4.085 3.310 8.786 1.00 98.69 74 TYR A O 1
ATOM 556 N N . ALA A 1 75 ? -3.527 2.304 10.712 1.00 98.44 75 ALA A N 1
ATOM 557 C CA . ALA A 1 75 ? -4.026 0.983 10.377 1.00 98.44 75 ALA A CA 1
ATOM 558 C C . ALA A 1 75 ? -5.529 0.863 10.673 1.00 98.44 75 ALA A C 1
ATOM 560 O O . ALA A 1 75 ? -6.065 1.506 11.589 1.00 98.44 75 ALA A O 1
ATOM 561 N N . LEU A 1 76 ? -6.199 0.036 9.872 1.00 98.25 76 LEU A N 1
ATOM 562 C CA . LEU A 1 76 ? -7.609 -0.282 10.022 1.00 98.25 76 LEU A CA 1
ATOM 563 C C . LEU A 1 76 ? -7.835 -1.076 11.311 1.00 98.25 76 LEU A C 1
ATOM 565 O O . LEU A 1 76 ? -7.133 -2.034 11.620 1.00 98.25 76 LEU A O 1
ATOM 569 N N . THR A 1 77 ? -8.848 -0.657 12.051 1.00 96.38 77 THR A N 1
ATOM 570 C CA . THR A 1 77 ? -9.375 -1.315 13.244 1.00 96.38 77 THR A CA 1
ATOM 571 C C . THR A 1 77 ? -10.869 -1.535 13.049 1.00 96.38 77 THR A C 1
ATOM 573 O O . THR A 1 77 ? -11.456 -0.992 12.112 1.00 96.38 77 THR A O 1
ATOM 576 N N . GLN A 1 78 ? -11.516 -2.207 14.000 1.00 91.62 78 GLN A N 1
ATOM 577 C CA . GLN A 1 78 ? -12.972 -2.370 14.010 1.00 91.62 78 GLN A CA 1
ATOM 578 C C . GLN A 1 78 ? -13.746 -1.038 13.886 1.00 91.62 78 GLN A C 1
ATOM 580 O O . GLN A 1 78 ? -14.841 -0.990 13.327 1.00 91.62 78 GLN A O 1
ATOM 585 N N . HIS A 1 79 ? -13.185 0.071 14.382 1.00 90.12 79 HIS A N 1
ATOM 586 C CA . HIS A 1 79 ? -13.820 1.393 14.320 1.00 90.12 79 HIS A CA 1
ATOM 587 C C . HIS A 1 79 ? -13.377 2.234 13.116 1.00 90.12 79 HIS A C 1
ATOM 589 O O . HIS A 1 79 ? -13.927 3.313 12.892 1.00 90.12 79 HIS A O 1
ATOM 595 N N . GLY A 1 80 ? -12.445 1.737 12.306 1.00 95.69 80 GLY A N 1
ATOM 596 C CA . GLY A 1 80 ? -11.864 2.426 11.158 1.00 95.69 80 GLY A CA 1
ATOM 597 C C . GLY A 1 80 ? -10.363 2.668 11.303 1.00 95.69 80 GLY A C 1
ATOM 598 O O . GLY A 1 80 ? -9.703 2.048 12.139 1.00 95.69 80 GLY A O 1
ATOM 599 N N . PHE A 1 81 ? -9.809 3.550 10.470 1.00 97.81 81 PHE A N 1
ATOM 600 C CA . PHE A 1 81 ? -8.384 3.889 10.490 1.00 97.81 81 PHE A CA 1
ATOM 601 C C . PHE A 1 81 ? -8.036 4.710 11.739 1.00 97.81 81 PHE A C 1
ATOM 603 O O . PHE A 1 81 ? -8.230 5.925 11.762 1.00 97.81 81 PHE A O 1
ATOM 610 N N . GLY A 1 82 ? -7.539 4.040 12.783 1.00 96.81 82 GLY A N 1
ATOM 611 C CA . GLY A 1 82 ? -7.326 4.658 14.099 1.00 96.81 82 GLY A CA 1
ATOM 612 C C . GLY A 1 82 ? -6.088 4.189 14.863 1.00 96.81 82 GLY A C 1
ATOM 613 O O . GLY A 1 82 ? -5.615 4.912 15.737 1.00 96.81 82 GLY A O 1
ATOM 614 N N . ALA A 1 83 ? -5.515 3.030 14.531 1.00 97.88 83 ALA A N 1
ATOM 615 C CA . ALA A 1 83 ? -4.285 2.562 15.169 1.00 97.88 83 ALA A CA 1
ATOM 616 C C . ALA A 1 83 ? -3.064 3.200 14.497 1.00 97.88 83 ALA A C 1
ATOM 618 O O . ALA A 1 83 ? -2.910 3.079 13.287 1.00 97.88 83 ALA A O 1
ATOM 619 N N . LEU A 1 84 ? -2.186 3.866 15.254 1.00 98.25 84 LEU A N 1
ATOM 620 C CA . LEU A 1 84 ? -0.986 4.493 14.687 1.00 98.25 84 LEU A CA 1
ATOM 621 C C . LEU A 1 84 ? -0.099 3.459 13.985 1.00 98.25 84 LEU A C 1
ATOM 623 O O . LEU A 1 84 ? 0.312 2.463 14.583 1.00 98.25 84 LEU A O 1
ATOM 627 N N . PHE A 1 85 ? 0.248 3.743 12.733 1.00 98.56 85 PHE A N 1
ATOM 628 C CA . PHE A 1 85 ? 1.144 2.929 11.928 1.00 98.56 85 PHE A CA 1
ATOM 629 C C . PHE A 1 85 ? 2.348 3.764 11.498 1.00 98.56 85 PHE A C 1
ATOM 631 O O . PHE A 1 85 ? 2.201 4.822 10.895 1.00 98.56 85 PHE A O 1
ATOM 638 N N . ASN A 1 86 ? 3.549 3.300 11.835 1.00 98.31 86 ASN A N 1
ATOM 639 C CA . ASN A 1 86 ? 4.809 3.887 11.383 1.00 98.31 86 ASN A CA 1
ATOM 640 C C . ASN A 1 86 ? 5.859 2.776 11.345 1.00 98.31 86 ASN A C 1
ATOM 642 O O . ASN A 1 86 ? 6.448 2.437 12.379 1.00 98.31 86 ASN A O 1
ATOM 646 N N . ARG A 1 87 ? 5.993 2.112 10.197 1.00 98.31 87 ARG A N 1
ATOM 647 C CA . ARG A 1 87 ? 6.832 0.916 10.041 1.00 98.31 87 ARG A CA 1
ATOM 648 C C . ARG A 1 87 ? 7.551 0.931 8.701 1.00 98.31 87 ARG A C 1
ATOM 650 O O . ARG A 1 87 ? 7.096 1.543 7.735 1.00 98.31 87 ARG A O 1
ATOM 657 N N . LYS A 1 88 ? 8.679 0.222 8.666 1.00 98.25 88 LYS A N 1
ATOM 658 C CA . LYS A 1 88 ? 9.363 -0.115 7.419 1.00 98.25 88 LYS A CA 1
ATOM 659 C C . LYS A 1 88 ? 8.502 -1.103 6.640 1.00 98.25 88 LYS A C 1
ATOM 661 O O . LYS A 1 88 ? 7.961 -2.034 7.234 1.00 98.25 88 LYS A O 1
ATOM 666 N N . ILE A 1 89 ? 8.411 -0.882 5.339 1.00 98.38 89 ILE A N 1
ATOM 667 C CA . ILE A 1 89 ? 7.722 -1.752 4.395 1.00 98.38 89 ILE A CA 1
ATOM 668 C C . ILE A 1 89 ? 8.649 -2.051 3.214 1.00 98.38 89 ILE A C 1
ATOM 670 O O . ILE A 1 89 ? 9.583 -1.295 2.924 1.00 98.38 89 ILE A O 1
ATOM 674 N N . GLU A 1 90 ? 8.354 -3.128 2.506 1.00 98.06 90 GLU A N 1
ATOM 675 C CA . GLU A 1 90 ? 8.958 -3.453 1.220 1.00 98.06 90 GLU A CA 1
ATOM 676 C C . GLU A 1 90 ? 7.946 -3.218 0.105 1.00 98.06 90 GLU A C 1
ATOM 678 O O . GLU A 1 90 ? 6.828 -3.724 0.149 1.00 98.06 90 GLU A O 1
ATOM 683 N N . ILE A 1 91 ? 8.330 -2.458 -0.914 1.00 97.94 91 ILE A N 1
ATOM 684 C CA . ILE A 1 91 ? 7.521 -2.283 -2.116 1.00 97.94 91 ILE A CA 1
ATOM 685 C C . ILE A 1 91 ? 8.055 -3.236 -3.173 1.00 97.94 91 ILE A C 1
ATOM 687 O O . ILE A 1 91 ? 9.196 -3.101 -3.617 1.00 97.94 91 ILE A O 1
ATOM 691 N N . ARG A 1 92 ? 7.227 -4.195 -3.577 1.00 97.00 92 ARG A N 1
ATOM 692 C CA . ARG A 1 92 ? 7.563 -5.218 -4.562 1.00 97.00 92 ARG A CA 1
ATOM 693 C C . ARG A 1 92 ? 6.981 -4.831 -5.919 1.00 97.00 92 ARG A C 1
ATOM 695 O O . ARG A 1 92 ? 5.788 -5.009 -6.164 1.00 97.00 92 ARG A O 1
ATOM 702 N N . ALA A 1 93 ? 7.824 -4.286 -6.788 1.00 96.38 93 ALA A N 1
ATOM 703 C CA . ALA A 1 93 ? 7.460 -3.905 -8.145 1.00 96.38 93 ALA A CA 1
ATOM 704 C C . ALA A 1 93 ? 7.558 -5.106 -9.094 1.00 96.38 93 ALA A C 1
ATOM 706 O O . ALA A 1 93 ? 8.597 -5.759 -9.153 1.00 96.38 93 ALA A O 1
ATOM 707 N N . SER A 1 94 ? 6.491 -5.390 -9.839 1.00 93.12 94 SER A N 1
ATOM 708 C CA . SER A 1 94 ? 6.400 -6.523 -10.773 1.00 93.12 94 SER A CA 1
ATOM 709 C C . SER A 1 94 ? 6.068 -6.063 -12.191 1.00 93.12 94 SER A C 1
ATOM 711 O O . SER A 1 94 ? 5.621 -4.930 -12.393 1.00 93.12 94 SER A O 1
ATOM 713 N N . CYS A 1 95 ? 6.286 -6.940 -13.171 1.00 91.31 95 CYS A N 1
ATOM 714 C CA . CYS A 1 95 ? 5.945 -6.692 -14.568 1.00 91.31 95 CYS A CA 1
ATOM 715 C C . CYS A 1 95 ? 4.865 -7.659 -15.062 1.00 91.31 95 CYS A C 1
ATOM 717 O O . CYS A 1 95 ? 4.787 -8.801 -14.619 1.00 91.31 95 CYS A O 1
ATOM 719 N N . LEU A 1 96 ? 4.063 -7.194 -16.016 1.00 88.31 96 LEU A N 1
ATOM 720 C CA . LEU A 1 96 ? 3.181 -7.995 -16.852 1.00 88.31 96 LEU A CA 1
ATOM 721 C C . LEU A 1 96 ? 3.629 -7.770 -18.295 1.00 88.31 96 LEU A C 1
ATOM 723 O O . LEU A 1 96 ? 3.336 -6.732 -18.889 1.00 88.31 96 LEU A O 1
ATOM 727 N N . GLY A 1 97 ? 4.405 -8.708 -18.838 1.00 85.50 97 GLY A N 1
ATOM 728 C CA . GLY A 1 97 ? 5.082 -8.514 -20.119 1.00 85.50 97 GLY A CA 1
ATOM 729 C C . GLY A 1 97 ? 5.980 -7.262 -20.093 1.00 85.50 97 GLY A C 1
ATOM 730 O O . GLY A 1 97 ? 6.787 -7.122 -19.175 1.00 85.50 97 GLY A O 1
ATOM 731 N N . PRO A 1 98 ? 5.856 -6.334 -21.062 1.00 84.88 98 PRO A N 1
ATOM 732 C CA . PRO A 1 98 ? 6.687 -5.132 -21.118 1.00 84.88 98 PRO A CA 1
ATOM 733 C C . PRO A 1 98 ? 6.267 -4.021 -20.138 1.00 84.88 98 PRO A C 1
ATOM 735 O O . PRO A 1 98 ? 6.982 -3.026 -20.025 1.00 84.88 98 PRO A O 1
ATOM 738 N N . TRP A 1 99 ? 5.125 -4.139 -19.448 1.00 87.88 99 TRP A N 1
ATOM 739 C CA . TRP A 1 99 ? 4.677 -3.125 -18.488 1.00 87.88 99 TRP A CA 1
ATOM 740 C C . TRP A 1 99 ? 5.118 -3.492 -17.088 1.00 87.88 99 TRP A C 1
ATOM 742 O O . TRP A 1 99 ? 4.777 -4.561 -16.593 1.00 87.88 99 TRP A O 1
ATOM 752 N N . CYS A 1 100 ? 5.798 -2.572 -16.419 1.00 91.25 100 CYS A N 1
ATOM 753 C CA . CYS A 1 100 ? 6.242 -2.756 -15.048 1.00 91.25 100 CYS A CA 1
ATOM 754 C C . CYS A 1 100 ? 5.611 -1.723 -14.121 1.00 91.25 100 CYS A C 1
ATOM 756 O O . CYS A 1 100 ? 5.429 -0.561 -14.488 1.00 91.25 100 CYS A O 1
ATOM 758 N N . GLY A 1 101 ? 5.293 -2.156 -12.905 1.00 91.50 101 GLY A N 1
ATOM 759 C CA . GLY A 1 101 ? 4.979 -1.258 -11.806 1.00 91.50 101 GLY A CA 1
ATOM 760 C C . GLY A 1 101 ? 6.222 -0.520 -11.311 1.00 91.50 101 GLY A C 1
ATOM 761 O O . GLY A 1 101 ? 7.357 -0.861 -11.646 1.00 91.50 101 GLY A O 1
ATOM 762 N N . SER A 1 102 ? 6.004 0.496 -10.481 1.00 92.88 102 SER A N 1
ATOM 763 C CA . SER A 1 102 ? 7.082 1.256 -9.850 1.00 92.88 102 SER A CA 1
ATOM 764 C C . SER A 1 102 ? 6.673 1.738 -8.465 1.00 92.88 102 SER A C 1
ATOM 766 O O . SER A 1 102 ? 5.530 2.151 -8.249 1.00 92.88 102 SER A O 1
ATOM 768 N N . ALA A 1 103 ? 7.634 1.740 -7.541 1.00 93.19 103 ALA A N 1
ATOM 769 C CA . ALA A 1 103 ? 7.470 2.308 -6.208 1.00 93.19 103 ALA A CA 1
ATOM 770 C C . ALA A 1 103 ? 7.246 3.833 -6.228 1.00 93.19 103 ALA A C 1
ATOM 772 O O . ALA A 1 103 ? 6.658 4.377 -5.299 1.00 93.19 103 ALA A O 1
ATOM 773 N N . GLU A 1 104 ? 7.643 4.530 -7.298 1.00 91.56 104 GLU A N 1
ATOM 774 C CA . GLU A 1 104 ? 7.462 5.986 -7.423 1.00 91.56 104 GLU A CA 1
ATOM 775 C C . GLU A 1 104 ? 6.015 6.411 -7.696 1.00 91.56 104 GLU A C 1
ATOM 777 O O . GLU A 1 104 ? 5.700 7.603 -7.692 1.00 91.56 104 GLU A O 1
ATOM 782 N N . THR A 1 105 ? 5.126 5.456 -7.970 1.00 88.88 105 THR A N 1
ATOM 783 C CA . THR A 1 105 ? 3.717 5.739 -8.271 1.00 88.88 105 THR A CA 1
ATOM 784 C C . THR A 1 105 ? 2.953 6.254 -7.046 1.00 88.88 105 THR A C 1
ATOM 786 O O . THR A 1 105 ? 2.006 7.026 -7.191 1.00 88.88 105 THR A O 1
ATOM 789 N N . PHE A 1 106 ? 3.408 5.926 -5.834 1.00 92.12 106 PHE A N 1
ATOM 790 C CA . PHE A 1 106 ? 2.723 6.234 -4.577 1.00 92.12 106 PHE A CA 1
ATOM 791 C C . PHE A 1 106 ? 3.104 7.611 -4.008 1.00 92.12 106 PHE A C 1
ATOM 793 O O . PHE A 1 106 ? 3.773 7.721 -2.984 1.00 92.12 106 PHE A O 1
ATOM 800 N N . LYS A 1 107 ? 2.692 8.693 -4.679 1.00 88.94 107 LYS A N 1
ATOM 801 C CA . LYS A 1 107 ? 3.100 10.070 -4.307 1.00 88.94 107 LYS A CA 1
ATOM 802 C C . LYS A 1 107 ? 2.171 10.761 -3.308 1.00 88.94 107 LYS A C 1
ATOM 804 O O . LYS A 1 107 ? 2.568 11.728 -2.653 1.00 88.94 107 LYS A O 1
ATOM 809 N N . ARG A 1 108 ? 0.911 10.330 -3.236 1.00 94.88 108 ARG A N 1
ATOM 810 C CA . ARG A 1 108 ? -0.114 10.935 -2.372 1.00 94.88 108 ARG A CA 1
ATOM 811 C C . ARG A 1 108 ? -0.345 10.075 -1.137 1.00 94.88 108 ARG A C 1
ATOM 813 O O . ARG A 1 108 ? 0.260 9.020 -0.983 1.00 94.88 108 ARG A O 1
ATOM 820 N N . GLU A 1 109 ? -1.215 10.530 -0.246 1.00 97.75 109 GLU A N 1
ATOM 821 C CA . GLU A 1 109 ? -1.748 9.641 0.786 1.00 97.75 109 GLU A CA 1
ATOM 822 C C . GLU A 1 109 ? -2.461 8.465 0.117 1.00 97.75 109 GLU A C 1
ATOM 824 O O . GLU A 1 109 ? -3.192 8.667 -0.850 1.00 97.75 109 GLU A O 1
ATOM 829 N N . GLN A 1 110 ? -2.193 7.2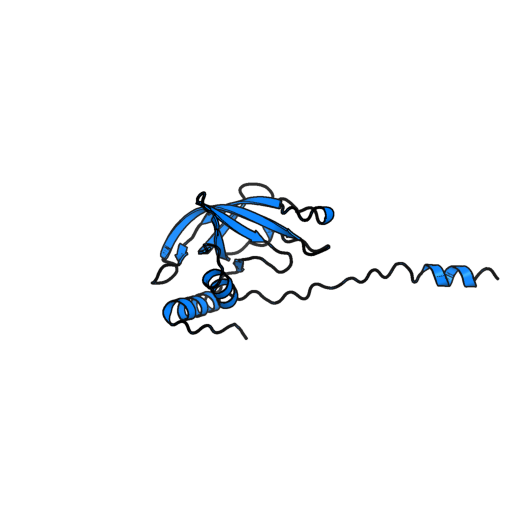55 0.592 1.00 98.00 110 GLN A N 1
ATOM 830 C CA . GLN A 1 110 ? -2.668 5.999 0.033 1.00 98.00 110 GLN A CA 1
ATOM 831 C C . GLN A 1 110 ? -3.623 5.311 1.006 1.00 98.00 110 GLN A C 1
ATOM 833 O O . GLN A 1 110 ? -3.463 5.435 2.219 1.00 98.00 110 GLN A O 1
ATOM 838 N N . ILE A 1 111 ? -4.553 4.521 0.476 1.00 98.31 111 ILE A N 1
ATOM 839 C CA . ILE A 1 111 ? -5.106 3.347 1.159 1.00 98.31 111 ILE A CA 1
ATOM 840 C C . ILE A 1 111 ? -4.354 2.141 0.597 1.00 98.31 111 ILE A C 1
ATOM 842 O O . ILE A 1 111 ? -4.442 1.875 -0.600 1.00 98.31 111 ILE A O 1
ATOM 846 N N . ALA A 1 112 ? -3.610 1.437 1.445 1.00 98.31 112 ALA A N 1
ATOM 847 C CA . ALA A 1 112 ? -2.764 0.312 1.069 1.00 98.31 112 ALA A CA 1
ATOM 848 C C . ALA A 1 112 ? -3.163 -0.958 1.823 1.00 98.31 112 ALA A C 1
ATOM 850 O O . ALA A 1 112 ? -3.358 -0.928 3.036 1.00 98.31 112 ALA A O 1
ATOM 851 N N . MET A 1 113 ? -3.221 -2.076 1.109 1.00 98.50 113 MET A N 1
ATOM 852 C CA . MET A 1 113 ? -3.305 -3.422 1.662 1.00 98.50 113 MET A CA 1
ATOM 853 C C . MET A 1 113 ? -1.889 -3.98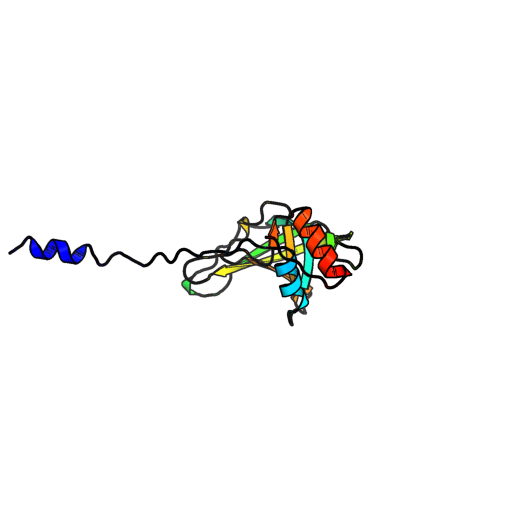7 1.704 1.00 98.50 113 MET A C 1
ATOM 855 O O . MET A 1 113 ? -1.337 -4.418 0.684 1.00 98.50 113 MET A O 1
ATOM 859 N N . LEU A 1 114 ? -1.282 -3.923 2.887 1.00 98.56 114 LEU A N 1
ATOM 860 C CA . LEU A 1 114 ? 0.044 -4.464 3.143 1.00 98.56 114 LEU A CA 1
ATOM 861 C C . LEU A 1 114 ? -0.094 -5.944 3.459 1.00 98.56 114 LEU A C 1
ATOM 863 O O . LEU A 1 114 ? -0.756 -6.303 4.429 1.00 98.56 114 LEU A O 1
ATOM 867 N N . ARG A 1 115 ? 0.543 -6.797 2.667 1.00 98.38 115 ARG A N 1
ATOM 868 C CA . ARG A 1 115 ? 0.698 -8.203 3.027 1.00 98.38 115 ARG A CA 1
ATOM 869 C C . ARG A 1 115 ? 1.640 -8.307 4.220 1.00 98.38 115 ARG A C 1
ATOM 871 O O . ARG A 1 115 ? 2.622 -7.570 4.271 1.00 98.38 115 ARG A O 1
ATOM 878 N N . VAL A 1 116 ? 1.351 -9.204 5.150 1.00 97.75 116 VAL A N 1
ATOM 879 C CA . VAL A 1 116 ? 2.202 -9.513 6.298 1.00 97.75 116 VAL A CA 1
ATOM 880 C C . VAL A 1 116 ? 2.613 -10.971 6.179 1.00 97.75 116 VAL A C 1
ATOM 882 O O . VAL A 1 116 ? 1.750 -11.844 6.128 1.00 97.75 116 VAL A O 1
ATOM 885 N N . ASP A 1 117 ? 3.914 -11.225 6.088 1.00 95.25 117 ASP A N 1
ATOM 886 C CA . ASP A 1 117 ? 4.440 -12.590 6.101 1.00 95.25 117 ASP A CA 1
ATOM 887 C C . ASP A 1 117 ? 4.665 -13.109 7.533 1.00 95.25 117 ASP A C 1
ATOM 889 O O . ASP A 1 117 ? 4.557 -12.367 8.516 1.00 95.25 117 ASP A O 1
ATOM 893 N N . ASP A 1 118 ? 5.027 -14.386 7.651 1.00 92.81 118 ASP A N 1
ATOM 894 C CA . ASP A 1 118 ? 5.277 -15.050 8.939 1.00 92.81 118 ASP A CA 1
ATOM 895 C C . ASP A 1 118 ? 6.452 -14.441 9.729 1.00 92.81 118 ASP A C 1
ATOM 897 O O . ASP A 1 118 ? 6.561 -14.634 10.941 1.00 92.81 118 ASP A O 1
ATOM 901 N N . ASN A 1 119 ? 7.328 -13.678 9.065 1.00 93.62 119 ASN A N 1
ATOM 902 C CA . ASN A 1 119 ? 8.446 -12.969 9.689 1.00 93.62 119 ASN A CA 1
ATOM 903 C C . ASN A 1 119 ? 8.067 -11.538 10.115 1.00 93.62 119 ASN A C 1
ATOM 905 O O . ASN A 1 119 ? 8.906 -10.808 10.652 1.00 93.62 119 ASN A O 1
ATOM 909 N N . GLY A 1 120 ? 6.819 -11.119 9.884 1.00 93.12 120 GLY A N 1
ATOM 910 C CA . GLY A 1 120 ? 6.318 -9.783 10.190 1.00 93.12 120 GLY A CA 1
ATOM 911 C C . GLY A 1 120 ? 6.775 -8.705 9.205 1.00 93.12 120 GLY A C 1
ATOM 912 O O . GLY A 1 120 ? 6.755 -7.518 9.549 1.00 93.12 120 GLY A O 1
ATOM 913 N N . VAL A 1 121 ? 7.205 -9.084 7.998 1.00 96.62 121 VAL A N 1
ATOM 914 C CA . VAL A 1 121 ? 7.549 -8.142 6.929 1.00 96.62 121 VAL A CA 1
ATOM 915 C C . VAL A 1 121 ? 6.269 -7.638 6.275 1.00 96.62 121 VAL A C 1
ATOM 917 O O . VAL A 1 121 ? 5.439 -8.411 5.805 1.00 96.62 121 VAL A O 1
ATOM 920 N N . TYR A 1 122 ? 6.129 -6.314 6.217 1.00 98.31 122 TYR A N 1
ATOM 921 C CA . TYR A 1 122 ? 5.029 -5.647 5.526 1.00 98.31 122 TYR A CA 1
ATOM 922 C C . TYR A 1 122 ? 5.398 -5.427 4.062 1.00 98.31 122 TYR A C 1
ATOM 924 O O . TYR A 1 122 ? 6.343 -4.689 3.773 1.00 98.31 122 TYR A O 1
ATOM 932 N N . THR A 1 123 ? 4.647 -6.012 3.134 1.00 98.31 123 THR A N 1
ATOM 933 C CA . THR A 1 123 ? 4.899 -5.867 1.699 1.00 98.31 123 THR A CA 1
ATOM 934 C C . THR A 1 123 ? 3.738 -5.190 0.981 1.00 98.31 123 THR A C 1
ATOM 936 O O . THR A 1 123 ? 2.590 -5.624 1.058 1.00 98.31 123 THR A O 1
ATOM 939 N N . LEU A 1 124 ? 4.051 -4.142 0.225 1.00 97.94 124 LEU A N 1
ATOM 940 C CA . LEU A 1 124 ? 3.148 -3.493 -0.716 1.00 97.94 124 LEU A CA 1
ATOM 941 C C . LEU A 1 124 ? 3.461 -3.978 -2.135 1.00 97.94 124 LEU A C 1
ATOM 943 O O . LEU A 1 124 ? 4.602 -3.877 -2.583 1.00 97.94 124 LEU A O 1
ATOM 947 N N . MET A 1 125 ? 2.466 -4.475 -2.869 1.00 96.38 125 MET A N 1
ATOM 948 C CA . MET A 1 125 ? 2.659 -4.832 -4.277 1.00 96.38 125 MET A CA 1
ATOM 949 C C . MET A 1 125 ? 2.520 -3.592 -5.155 1.00 96.38 125 MET A C 1
ATOM 951 O O . MET A 1 125 ? 1.585 -2.817 -4.973 1.00 96.38 125 MET A O 1
ATOM 955 N N . ALA A 1 126 ? 3.400 -3.443 -6.142 1.00 95.69 126 ALA A N 1
ATOM 956 C CA . ALA A 1 126 ? 3.313 -2.434 -7.191 1.00 95.69 126 ALA A CA 1
ATOM 957 C C . ALA A 1 126 ? 3.311 -3.129 -8.558 1.00 95.69 126 ALA A C 1
ATOM 959 O O . ALA A 1 126 ? 4.349 -3.546 -9.071 1.00 95.69 126 ALA A O 1
ATOM 960 N N . GLY A 1 127 ? 2.129 -3.297 -9.140 1.00 92.25 127 GLY A N 1
ATOM 961 C CA . GLY A 1 127 ? 1.967 -3.850 -10.478 1.00 92.25 127 GLY A CA 1
ATOM 962 C C . GLY A 1 127 ? 1.886 -2.762 -11.553 1.00 92.25 127 GLY A C 1
ATOM 963 O O . GLY A 1 127 ? 1.787 -1.568 -11.248 1.00 92.25 127 GLY A O 1
ATOM 964 N N . PRO A 1 128 ? 1.903 -3.162 -12.833 1.00 89.12 128 PRO A N 1
ATOM 965 C CA . PRO A 1 128 ? 1.794 -2.232 -13.955 1.00 89.12 128 PRO A CA 1
ATOM 966 C C . PRO A 1 128 ? 0.424 -1.555 -14.072 1.00 89.12 128 PRO A C 1
ATOM 968 O O . PRO A 1 128 ? 0.339 -0.461 -14.620 1.00 89.12 128 PRO A O 1
ATOM 971 N N . CYS A 1 129 ? -0.634 -2.163 -13.525 1.00 86.94 129 CYS A N 1
ATOM 972 C CA . CYS A 1 129 ? -1.969 -1.558 -13.432 1.00 86.94 129 CYS A CA 1
ATOM 973 C C . CYS A 1 129 ? -2.276 -0.967 -12.057 1.00 86.94 129 CYS A C 1
ATOM 975 O O . CYS A 1 129 ? -3.427 -0.908 -11.633 1.00 86.94 129 CYS A O 1
ATOM 977 N N . GLY A 1 130 ? -1.238 -0.528 -11.354 1.00 83.19 130 GLY A N 1
ATOM 978 C CA . GLY A 1 130 ? -1.340 -0.230 -9.939 1.00 83.19 130 GLY A CA 1
ATOM 979 C C . GLY A 1 130 ? -1.066 -1.474 -9.109 1.00 83.19 130 GLY A C 1
ATOM 980 O O . GLY A 1 130 ? -0.637 -2.518 -9.601 1.00 83.19 130 GLY A O 1
ATOM 981 N N . GLY A 1 131 ? -1.222 -1.320 -7.810 1.00 90.50 131 GLY A N 1
ATOM 982 C CA . GLY A 1 131 ? -0.776 -2.297 -6.838 1.00 90.50 131 GLY A CA 1
ATOM 983 C C . GLY A 1 131 ? -1.869 -2.660 -5.861 1.00 90.50 131 GLY A C 1
ATOM 984 O O . GLY A 1 131 ? -3.050 -2.419 -6.097 1.00 90.50 131 GLY A O 1
ATOM 985 N N . THR A 1 132 ? -1.459 -3.143 -4.697 1.00 95.94 132 THR A N 1
ATOM 986 C CA . THR A 1 132 ? -2.372 -3.291 -3.562 1.00 95.94 132 THR A CA 1
ATOM 987 C C . THR A 1 132 ? -2.546 -1.968 -2.807 1.00 95.94 132 THR A C 1
ATOM 989 O O . THR A 1 132 ? -2.723 -1.958 -1.596 1.00 95.94 132 THR A O 1
ATOM 992 N N . ALA A 1 133 ? -2.483 -0.837 -3.512 1.00 96.44 133 ALA A N 1
ATOM 993 C CA . ALA A 1 133 ? -2.720 0.493 -2.972 1.00 96.44 133 ALA A CA 1
ATOM 994 C C . ALA A 1 133 ? -3.367 1.408 -4.008 1.00 96.44 133 ALA A C 1
ATOM 996 O O . ALA A 1 133 ? -3.207 1.232 -5.218 1.00 96.44 133 ALA A O 1
ATOM 997 N N . MET A 1 134 ? -4.068 2.412 -3.498 1.00 95.38 134 MET A N 1
ATOM 998 C CA . MET A 1 134 ? -4.643 3.488 -4.285 1.00 95.38 134 MET A CA 1
ATOM 999 C C . MET A 1 134 ? -4.513 4.815 -3.561 1.00 95.38 134 MET A C 1
ATOM 1001 O O . MET A 1 134 ? -4.448 4.860 -2.332 1.00 95.38 134 MET A O 1
ATOM 1005 N N . ASP A 1 135 ? -4.598 5.899 -4.321 1.00 96.38 135 ASP A N 1
ATOM 1006 C CA . ASP A 1 135 ? -4.680 7.226 -3.739 1.00 96.38 135 ASP A CA 1
ATOM 1007 C C . ASP A 1 135 ? -5.924 7.362 -2.852 1.00 96.38 135 ASP A C 1
ATOM 1009 O O . ASP A 1 135 ? -7.048 7.057 -3.254 1.00 96.38 135 ASP A O 1
ATOM 1013 N N . TRP A 1 136 ? -5.724 7.864 -1.641 1.00 97.19 136 TRP A N 1
ATOM 1014 C CA . TRP A 1 136 ? -6.784 8.063 -0.673 1.00 97.19 136 TRP A CA 1
ATOM 1015 C C . TRP A 1 136 ? -7.817 9.081 -1.169 1.00 97.19 136 TRP A C 1
ATOM 1017 O O . TRP A 1 136 ? -7.491 10.159 -1.678 1.00 97.19 136 TRP A O 1
ATOM 1027 N N . THR A 1 137 ? -9.088 8.748 -0.953 1.00 96.94 137 THR A N 1
ATOM 1028 C CA . THR A 1 137 ? -10.217 9.663 -1.109 1.00 96.94 137 THR A CA 1
ATOM 1029 C C . THR A 1 137 ? -11.192 9.463 0.047 1.00 96.94 137 THR A C 1
ATOM 1031 O O . THR A 1 137 ? -11.349 8.352 0.557 1.00 96.94 137 THR A O 1
ATOM 1034 N N . LYS A 1 138 ? -11.890 10.536 0.440 1.00 96.44 138 LYS A N 1
ATOM 1035 C CA . LYS A 1 138 ? -12.930 10.462 1.480 1.00 96.44 138 LYS A CA 1
ATOM 1036 C C . LYS A 1 138 ? -14.033 9.465 1.120 1.00 96.44 138 LYS A C 1
ATOM 1038 O O . LYS A 1 138 ? -14.525 8.761 1.994 1.00 96.44 138 LYS A O 1
ATOM 1043 N N . ASP A 1 139 ? -14.415 9.420 -0.155 1.00 96.50 139 ASP A N 1
ATOM 1044 C CA . ASP A 1 139 ? -15.443 8.502 -0.637 1.00 96.50 139 ASP A CA 1
ATOM 1045 C C . ASP A 1 139 ? -14.982 7.039 -0.584 1.00 96.50 139 ASP A C 1
ATOM 1047 O O . ASP A 1 139 ? -15.680 6.203 -0.012 1.00 96.50 139 ASP A O 1
ATOM 1051 N N . GLY A 1 140 ? -13.780 6.748 -1.093 1.00 96.31 140 GLY A N 1
ATOM 1052 C CA . GLY A 1 140 ? -13.210 5.402 -1.061 1.00 96.31 140 GLY A CA 1
ATOM 1053 C C . GLY A 1 140 ? -13.046 4.872 0.362 1.00 96.31 140 GLY A C 1
ATOM 1054 O O . GLY A 1 140 ? -13.444 3.746 0.644 1.00 96.31 140 GLY A O 1
ATOM 1055 N N . GLU A 1 141 ? -12.547 5.696 1.291 1.00 97.50 141 GLU A N 1
ATOM 1056 C CA . GLU A 1 141 ? -12.484 5.315 2.707 1.00 97.50 141 GLU A CA 1
ATOM 1057 C C . GLU A 1 141 ? -13.872 5.044 3.285 1.00 97.50 141 GLU A C 1
ATOM 1059 O O . GLU A 1 141 ? -14.071 4.017 3.925 1.00 97.50 141 GLU A O 1
ATOM 1064 N N . ARG A 1 142 ? -14.840 5.938 3.059 1.00 96.88 142 ARG A N 1
ATOM 1065 C CA . ARG A 1 142 ? -16.204 5.769 3.570 1.00 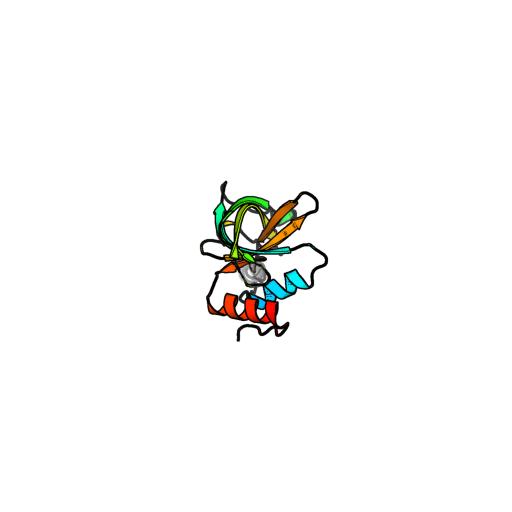96.88 142 ARG A CA 1
ATOM 1066 C C . ARG A 1 142 ? -16.808 4.442 3.110 1.00 96.88 142 ARG A C 1
ATOM 1068 O O . ARG A 1 142 ? -17.364 3.731 3.941 1.00 96.88 142 ARG A O 1
ATOM 1075 N N . ARG A 1 143 ? -16.693 4.109 1.820 1.00 96.88 143 ARG A N 1
ATOM 1076 C CA . ARG A 1 143 ? -17.223 2.855 1.258 1.00 96.88 143 ARG A CA 1
ATOM 1077 C C . ARG A 1 143 ? -16.487 1.626 1.787 1.00 96.88 143 ARG A C 1
ATOM 1079 O O . ARG A 1 143 ? -17.134 0.654 2.159 1.00 96.88 143 ARG A O 1
ATOM 1086 N N . LEU A 1 144 ? -15.160 1.689 1.903 1.00 97.56 144 LEU A N 1
ATOM 1087 C CA . LEU A 1 144 ? -14.370 0.627 2.531 1.00 97.56 144 LEU A CA 1
ATOM 1088 C C . LEU A 1 144 ? -14.816 0.389 3.975 1.00 97.56 144 LEU A C 1
ATOM 1090 O O . LEU A 1 144 ? -15.031 -0.752 4.369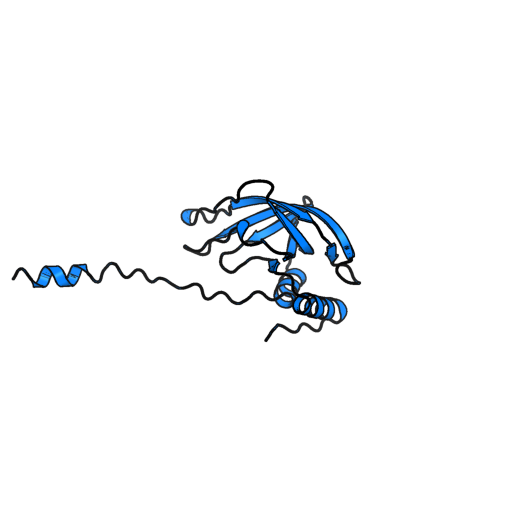 1.00 97.56 144 LEU A O 1
ATOM 1094 N N . LEU A 1 145 ? -14.985 1.451 4.767 1.00 97.38 145 LEU A N 1
ATOM 1095 C CA . LEU A 1 145 ? -15.419 1.338 6.159 1.00 97.38 145 LEU A CA 1
ATOM 1096 C C . LEU A 1 145 ? -16.849 0.805 6.289 1.00 97.38 145 LEU A C 1
ATOM 1098 O O . LEU A 1 145 ? -17.137 0.096 7.251 1.00 97.38 145 LEU A O 1
ATOM 1102 N N . ASP A 1 146 ? -17.733 1.128 5.347 1.00 96.44 146 ASP A N 1
ATOM 1103 C CA . ASP A 1 146 ? -19.085 0.568 5.300 1.00 96.44 146 ASP A CA 1
ATOM 1104 C C . ASP A 1 146 ? -19.051 -0.943 5.027 1.00 96.44 146 ASP A C 1
ATOM 1106 O O . ASP A 1 146 ? -19.605 -1.721 5.807 1.00 96.44 146 ASP A O 1
ATOM 1110 N N . CYS A 1 147 ? -18.286 -1.364 4.015 1.00 96.88 147 CYS A N 1
ATOM 1111 C CA . CYS A 1 147 ? -18.018 -2.772 3.703 1.00 96.88 147 CYS A CA 1
ATOM 1112 C C . CYS A 1 147 ? -17.383 -3.509 4.894 1.00 96.88 147 CYS A C 1
ATOM 1114 O O . CYS A 1 147 ? -17.837 -4.588 5.264 1.00 96.88 147 CYS A O 1
ATOM 1116 N N . HIS A 1 148 ? -16.403 -2.902 5.569 1.00 96.50 148 HIS A N 1
ATOM 1117 C CA . HIS A 1 148 ? -15.752 -3.476 6.749 1.00 96.50 148 HIS A CA 1
ATOM 1118 C C . HIS A 1 148 ? -16.723 -3.708 7.918 1.00 96.50 148 HIS A C 1
ATOM 1120 O O . HIS A 1 148 ? -16.614 -4.706 8.627 1.00 96.50 148 HIS A O 1
ATOM 1126 N N . ARG A 1 149 ? -17.664 -2.783 8.144 1.00 95.25 149 ARG A N 1
ATOM 1127 C CA . ARG A 1 149 ? -18.574 -2.823 9.301 1.00 95.25 149 ARG A CA 1
ATOM 1128 C C . ARG A 1 149 ? -19.820 -3.662 9.062 1.00 95.25 149 ARG A C 1
ATOM 1130 O O . ARG A 1 149 ? -20.323 -4.272 10.000 1.00 95.25 149 ARG A O 1
ATOM 1137 N N . THR A 1 150 ? -20.348 -3.633 7.845 1.00 94.44 150 THR A N 1
ATOM 1138 C CA . THR A 1 150 ? -21.663 -4.205 7.520 1.00 94.44 150 THR A CA 1
ATOM 1139 C C . THR A 1 150 ? -21.573 -5.438 6.627 1.00 94.44 150 THR A C 1
ATOM 1141 O O . THR A 1 150 ? -22.544 -6.182 6.528 1.00 94.44 150 THR A O 1
ATOM 1144 N N . GLY A 1 151 ? -20.432 -5.651 5.965 1.00 92.75 151 GLY A N 1
ATOM 1145 C CA . GLY A 1 151 ? -20.277 -6.639 4.899 1.00 92.75 151 GLY A CA 1
ATOM 1146 C C . GLY A 1 151 ? -20.875 -6.209 3.555 1.00 92.75 151 GLY A C 1
ATOM 1147 O O . GLY A 1 151 ? -20.729 -6.938 2.579 1.00 92.75 151 GLY A O 1
ATOM 1148 N N . ASN A 1 152 ? -21.533 -5.046 3.470 1.00 92.38 152 ASN A N 1
ATOM 1149 C CA . ASN A 1 152 ? -22.089 -4.535 2.221 1.00 92.38 152 ASN A CA 1
ATOM 1150 C C . ASN A 1 152 ? -21.017 -3.790 1.413 1.00 92.38 152 ASN A C 1
ATOM 1152 O O . ASN A 1 152 ? -20.635 -2.668 1.749 1.00 92.38 152 ASN A O 1
ATOM 1156 N N . CYS A 1 153 ? -20.519 -4.418 0.352 1.00 94.62 153 CYS A N 1
ATOM 1157 C CA . CYS A 1 153 ? -19.374 -3.932 -0.408 1.00 94.62 153 CYS A CA 1
ATOM 1158 C C . CYS A 1 153 ? -19.826 -3.381 -1.766 1.00 94.62 153 CYS A C 1
ATOM 1160 O O . CYS A 1 153 ? -20.196 -4.124 -2.670 1.00 94.62 153 CYS A O 1
ATOM 1162 N N . VAL A 1 154 ? -19.828 -2.047 -1.884 1.00 91.88 154 VAL A N 1
ATOM 1163 C CA . VAL A 1 154 ? -20.259 -1.319 -3.088 1.00 91.88 154 VAL A CA 1
ATOM 1164 C C . VAL A 1 154 ? -19.064 -0.605 -3.725 1.00 91.88 154 VAL A C 1
ATOM 1166 O O . VAL A 1 154 ? -18.430 0.261 -3.108 1.00 91.88 154 VAL A O 1
ATOM 1169 N N . LEU A 1 155 ? -18.760 -0.975 -4.969 1.00 89.00 155 LEU A N 1
ATOM 1170 C CA . LEU A 1 155 ? -17.678 -0.388 -5.763 1.00 89.00 155 LEU A CA 1
ATOM 1171 C C . LEU A 1 155 ? -18.029 1.031 -6.240 1.00 89.00 155 LEU A C 1
ATOM 1173 O O . LEU A 1 155 ? -19.195 1.426 -6.231 1.00 89.00 155 LEU A O 1
ATOM 1177 N N . ALA A 1 156 ? -17.018 1.805 -6.642 1.00 83.62 156 ALA A N 1
ATOM 1178 C CA . ALA A 1 156 ? -17.249 3.055 -7.362 1.00 83.62 156 ALA A CA 1
ATOM 1179 C C . ALA A 1 156 ? -17.895 2.795 -8.734 1.00 83.62 156 ALA A C 1
ATOM 1181 O O . ALA A 1 156 ? -17.561 1.813 -9.397 1.00 83.62 156 ALA A O 1
ATOM 1182 N N . GLU A 1 157 ? -18.780 3.706 -9.144 1.00 72.19 157 GLU A N 1
ATOM 1183 C CA . GLU A 1 157 ? -19.371 3.766 -10.490 1.00 72.19 157 GLU A CA 1
ATOM 1184 C C . GLU A 1 157 ? -18.401 4.336 -11.541 1.00 72.19 157 GLU A C 1
ATOM 1186 O O . GLU A 1 157 ? -17.560 5.206 -11.192 1.00 72.19 157 GLU A O 1
#

pLDDT: m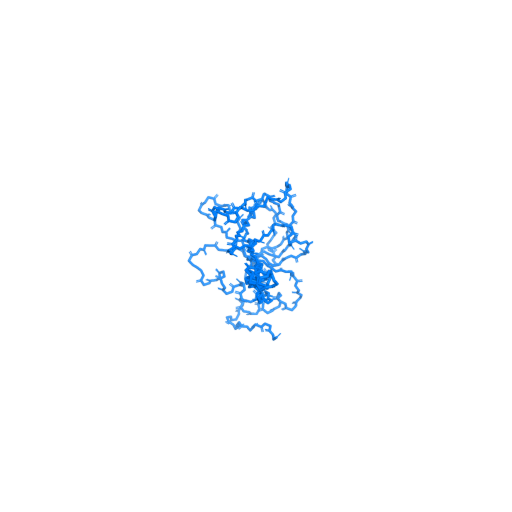ean 89.26, std 13.89, range [45.28, 98.69]

Secondary structure (DSSP, 8-state):
--STTTTSSTTS---------PPPP-HHHHHHHHHSSSSEEEEEEEEEEESSPPPPP-TTT-PPEEEEEEEEEEEEETTEEEEEEEEEEEEEE-EETTEE--GGG--S-EEEEEEE-TT--EEEEEEBTEESEEE--HHHHHHHHHHHHHS------

Foldseek 3Di:
DPVVVVVVVVPPPPDPPPPPPFDADFLLVLLCCQVVDPFHKKKFWFAKAFPDPKDWDDLVPQAWDKTKIWTWAFIQDLQGGDHTGTDIAIETWGEDRPAIFIPVVRGATKTAIWTQDPVRHTYWYTGSSGTSMDHDDPVRRVQNSCCSNPVDHDTDD

Sequence (157 aa):
MKAFLLAALALALATPAFALSCMRPDAVQLYEMARDSDDTYLAVRGRIDLSEPAQAPKPETEIPAITKAVMSGYALTQHGFGALFNRKIEIRASCLGPWCGSAETFKREQIAMLRVDDNGVYTLMAGPCGGTAMDWTKDGERRLLDCHRTGNCVLAE

Radius of gyration: 20.01 Å; chains: 1; bounding box: 38×28×76 Å